Protein AF-A0A644ZQS4-F1 (afdb_monomer_lite)

Secondary structure (DSSP, 8-state):
-----B----TTHHHHHHHHHHHHH---TTTTSSSSPPPTTPPPTT----HHHHHHHHHHHHTT-TTB--EEEE-SS-GGG-HHHHHHHHHHHHHTT-SSEEEE---EE-TTT--EE---SSB-TTT--B--------SS--

InterPro domains:
  IPR012833 Ribonucleoside-triphosphate reductase, anaerobic [PF13597] (1-139)

Organism: NCBI:txid1076179

Structure (mmCIF, N/CA/C/O backbone):
data_AF-A0A644ZQS4-F1
#
_entry.id   AF-A0A644ZQS4-F1
#
loop_
_atom_site.group_PDB
_atom_site.id
_atom_site.type_symbol
_atom_site.label_atom_id
_atom_site.label_alt_id
_atom_site.label_comp_id
_atom_site.label_asym_id
_atom_site.label_entity_id
_atom_site.label_seq_id
_atom_site.pdbx_PDB_ins_code
_atom_site.Cartn_x
_atom_site.Cartn_y
_atom_site.Cartn_z
_atom_site.occupancy
_atom_site.B_iso_or_equiv
_atom_site.auth_seq_id
_atom_site.auth_comp_id
_atom_site.auth_asym_id
_atom_site.auth_atom_id
_atom_site.pdbx_PDB_model_num
ATOM 1 N N . MET A 1 1 ? -30.862 10.031 2.933 1.00 72.44 1 MET A N 1
ATOM 2 C CA . MET A 1 1 ? -29.421 10.203 3.206 1.00 72.44 1 MET A CA 1
ATOM 3 C C . MET A 1 1 ? -28.755 8.875 2.909 1.00 72.44 1 MET A C 1
ATOM 5 O O . MET A 1 1 ? -29.199 7.881 3.465 1.00 72.44 1 MET A O 1
ATOM 9 N N . ASN A 1 2 ? -27.789 8.844 1.991 1.00 87.44 2 ASN A N 1
ATOM 10 C CA . ASN A 1 2 ? -27.070 7.619 1.638 1.00 87.44 2 ASN A CA 1
ATOM 11 C C . ASN A 1 2 ? -25.736 7.616 2.382 1.00 87.44 2 ASN A C 1
ATOM 13 O O . ASN A 1 2 ? -25.025 8.618 2.349 1.00 87.44 2 ASN A O 1
ATOM 17 N N . TYR A 1 3 ? -25.423 6.513 3.055 1.00 91.94 3 TYR A N 1
ATOM 18 C CA . TYR A 1 3 ? -24.162 6.322 3.763 1.00 91.94 3 TYR A CA 1
ATOM 19 C C . TYR A 1 3 ? -23.282 5.346 2.991 1.00 91.94 3 TYR A C 1
ATOM 21 O O . TYR A 1 3 ? -23.772 4.381 2.405 1.00 91.94 3 TYR A O 1
ATOM 29 N N . THR A 1 4 ? -21.981 5.598 3.010 1.00 93.50 4 THR A N 1
ATOM 30 C CA . THR A 1 4 ? -20.967 4.820 2.295 1.00 93.50 4 THR A CA 1
ATOM 31 C C . THR A 1 4 ? -19.723 4.679 3.160 1.00 93.50 4 THR A C 1
ATOM 33 O O . THR A 1 4 ? -19.486 5.512 4.036 1.00 93.50 4 THR A O 1
ATOM 36 N N . LEU A 1 5 ? -18.916 3.649 2.908 1.00 93.69 5 LEU A N 1
ATOM 37 C CA . LEU A 1 5 ? -17.688 3.391 3.658 1.00 93.69 5 LEU A CA 1
ATOM 38 C C . LEU A 1 5 ? -16.465 3.759 2.818 1.00 93.69 5 LEU A C 1
ATOM 40 O O . LEU A 1 5 ? -16.339 3.315 1.677 1.00 93.69 5 LEU A O 1
ATOM 44 N N . ILE A 1 6 ? -15.558 4.543 3.400 1.00 94.12 6 ILE A N 1
ATOM 45 C CA . ILE A 1 6 ? -14.283 4.924 2.790 1.00 94.12 6 ILE A CA 1
ATOM 46 C C . ILE A 1 6 ? -13.119 4.366 3.609 1.00 94.12 6 ILE A C 1
ATOM 48 O O . ILE A 1 6 ? -13.083 4.494 4.833 1.00 94.12 6 ILE A O 1
ATOM 52 N N . ALA A 1 7 ? -12.158 3.760 2.921 1.00 93.38 7 ALA A N 1
ATOM 53 C CA . ALA A 1 7 ? -10.855 3.425 3.469 1.00 93.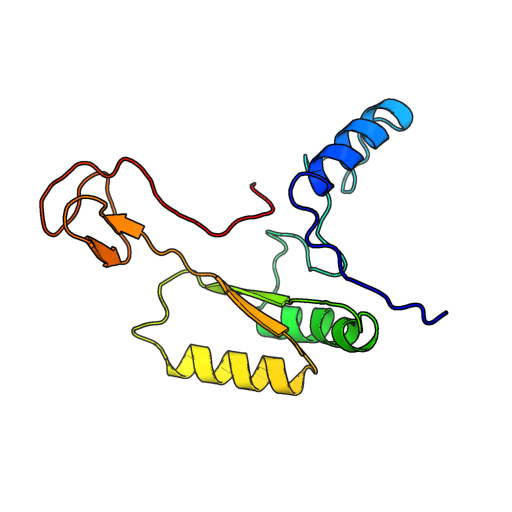38 7 ALA A CA 1
ATOM 54 C C . ALA A 1 7 ? -9.992 4.695 3.503 1.00 93.38 7 ALA A C 1
ATOM 56 O O . ALA A 1 7 ? -9.380 5.086 2.509 1.00 93.38 7 ALA A O 1
ATOM 57 N N . THR A 1 8 ? -10.002 5.386 4.642 1.00 90.00 8 THR A N 1
ATOM 58 C CA . THR A 1 8 ? -9.351 6.689 4.811 1.00 90.00 8 THR A CA 1
ATOM 59 C C . THR A 1 8 ? -7.842 6.607 4.514 1.00 90.00 8 THR A C 1
ATOM 61 O O . THR A 1 8 ? -7.159 5.771 5.110 1.00 90.00 8 THR A O 1
ATOM 64 N N . PRO A 1 9 ? -7.282 7.497 3.666 1.00 80.56 9 PRO A N 1
ATOM 65 C CA . PRO A 1 9 ? -5.847 7.516 3.343 1.00 80.56 9 PRO A CA 1
ATOM 66 C C . PRO A 1 9 ? -4.945 7.917 4.529 1.00 80.56 9 PRO A C 1
ATOM 68 O O . PRO A 1 9 ? -3.738 7.711 4.479 1.00 80.56 9 PRO A O 1
ATOM 71 N N . ALA A 1 10 ? -5.539 8.450 5.604 1.00 79.69 10 ALA A N 1
ATOM 72 C CA . ALA A 1 10 ? -4.973 8.666 6.941 1.00 79.69 10 ALA A CA 1
ATOM 73 C C . ALA A 1 10 ? -3.576 9.319 7.012 1.00 79.69 10 ALA A C 1
ATOM 75 O O . ALA A 1 10 ? -2.876 9.168 8.016 1.00 79.69 10 ALA A O 1
ATOM 76 N N . GLU A 1 11 ? -3.200 10.106 6.003 1.00 77.81 11 GLU A N 1
ATOM 77 C CA . GLU A 1 11 ? -1.973 10.900 6.009 1.00 77.81 11 GLU A CA 1
ATOM 78 C C . GLU A 1 11 ? -1.984 11.863 7.208 1.00 77.81 11 GLU A C 1
ATOM 80 O O . GLU A 1 11 ? -2.925 12.631 7.414 1.00 77.81 11 GLU A O 1
ATOM 85 N N . GLY A 1 12 ? -0.992 11.729 8.092 1.00 77.19 12 GLY A N 1
ATOM 86 C CA . GLY A 1 12 ? -0.908 12.452 9.368 1.00 77.19 12 GLY A CA 1
ATOM 87 C C . GLY A 1 12 ? -1.890 11.994 10.462 1.00 77.19 12 GLY A C 1
ATOM 88 O O . GLY A 1 12 ? -1.579 12.121 11.651 1.00 77.19 12 GLY A O 1
ATOM 89 N N . LEU A 1 13 ? -3.046 11.424 10.102 1.00 85.81 13 LEU A N 1
ATOM 90 C CA . LEU A 1 13 ? -4.034 10.907 11.056 1.00 85.81 13 LEU A CA 1
ATOM 91 C C . LEU A 1 13 ? -3.552 9.622 11.741 1.00 85.81 13 LEU A C 1
ATOM 93 O O . LEU A 1 13 ? -3.726 9.480 12.951 1.00 85.81 13 LEU A O 1
ATOM 97 N N . SER A 1 14 ? -2.903 8.727 10.990 1.00 87.50 14 SER A N 1
ATOM 98 C CA . SER A 1 14 ? -2.393 7.446 11.495 1.00 87.50 14 SER A CA 1
ATOM 99 C C . SER A 1 14 ? -1.439 7.626 12.679 1.00 87.50 14 SER A C 1
ATOM 101 O O . SER A 1 14 ? -1.589 6.958 13.699 1.00 87.50 14 SER A O 1
ATOM 103 N N . GLY A 1 15 ? -0.511 8.583 12.596 1.00 88.12 15 GLY A N 1
ATOM 104 C CA . GLY A 1 15 ? 0.388 8.910 13.704 1.00 88.12 15 GLY A CA 1
ATOM 105 C C . GLY A 1 15 ? -0.270 9.746 14.805 1.00 88.12 15 GLY A C 1
ATOM 106 O O . GLY A 1 15 ? 0.144 9.694 15.963 1.00 88.12 15 GLY A O 1
ATOM 107 N N . ARG A 1 16 ? -1.317 10.522 14.487 1.00 91.88 16 ARG A N 1
ATOM 108 C CA . ARG A 1 16 ? -2.068 11.281 15.499 1.00 91.88 16 ARG A CA 1
ATOM 109 C C . ARG A 1 16 ? -2.797 10.358 16.469 1.00 91.88 16 ARG A C 1
ATOM 111 O O . ARG A 1 16 ? -2.717 10.611 17.669 1.00 91.88 16 ARG A O 1
ATOM 118 N N . PHE A 1 17 ? -3.472 9.321 15.974 1.00 93.69 17 PHE A N 1
ATOM 119 C CA . PHE A 1 17 ? -4.198 8.392 16.841 1.00 93.69 17 PHE A CA 1
ATOM 120 C C . PHE A 1 17 ? -3.264 7.604 17.754 1.00 93.69 17 PHE A C 1
ATOM 122 O O . PHE A 1 17 ? -3.494 7.591 18.957 1.00 93.69 17 PHE A O 1
ATOM 129 N N . VAL A 1 18 ? -2.137 7.101 17.239 1.00 94.12 18 VAL A N 1
ATOM 130 C CA . VAL A 1 18 ? -1.121 6.438 18.073 1.00 94.12 18 VAL A CA 1
ATOM 131 C C . VAL A 1 18 ? -0.687 7.318 19.249 1.00 94.12 18 VAL A C 1
ATOM 133 O O . VAL A 1 18 ? -0.618 6.844 20.378 1.00 94.12 18 VAL A O 1
ATOM 136 N N . ARG A 1 19 ? -0.415 8.613 19.030 1.00 93.69 19 ARG A N 1
ATOM 137 C CA . ARG A 1 19 ? -0.014 9.524 20.121 1.00 93.69 19 ARG A CA 1
ATOM 138 C C . ARG A 1 19 ? -1.103 9.705 21.178 1.00 93.69 19 ARG A C 1
ATOM 140 O O . ARG A 1 19 ? -0.780 9.853 22.354 1.00 93.69 19 ARG A O 1
ATOM 147 N N . MET A 1 20 ? -2.365 9.747 20.758 1.00 95.56 20 MET A N 1
ATOM 148 C CA . MET A 1 20 ? -3.504 9.882 21.668 1.00 95.56 20 MET A CA 1
ATOM 149 C C . MET A 1 20 ? -3.693 8.600 22.481 1.00 95.56 20 MET A C 1
ATOM 151 O O . MET A 1 20 ? -3.736 8.665 23.706 1.00 95.56 20 MET A O 1
ATOM 155 N N . ASP A 1 21 ? -3.673 7.447 21.819 1.00 96.31 21 ASP A N 1
ATOM 156 C CA . ASP A 1 21 ? -3.888 6.152 22.463 1.00 96.31 21 ASP A CA 1
ATOM 157 C C . ASP A 1 21 ? -2.724 5.783 23.390 1.00 96.31 21 ASP A C 1
ATOM 159 O O . ASP A 1 21 ? -2.947 5.282 24.487 1.00 96.31 21 ASP A O 1
ATOM 163 N N . ARG A 1 22 ? -1.478 6.134 23.033 1.00 96.44 22 ARG A N 1
ATOM 164 C CA . ARG A 1 22 ? -0.317 6.002 23.934 1.00 96.44 22 ARG A CA 1
ATOM 165 C C . ARG A 1 22 ? -0.481 6.789 25.232 1.00 96.44 22 ARG A C 1
ATOM 167 O O . ARG A 1 22 ? 0.014 6.353 26.266 1.00 96.44 22 ARG A O 1
ATOM 174 N N . LYS A 1 23 ? -1.138 7.953 25.194 1.00 96.38 23 LYS A N 1
ATOM 175 C CA . LYS A 1 23 ? -1.347 8.789 26.386 1.00 96.38 23 LYS A CA 1
ATOM 176 C C . LYS A 1 23 ? -2.334 8.147 27.362 1.00 96.38 23 LYS A C 1
ATOM 178 O O . LYS A 1 23 ? -2.197 8.343 28.565 1.00 96.38 23 LYS A O 1
ATOM 183 N N . GLU A 1 24 ? -3.317 7.420 26.845 1.00 97.12 24 GLU A N 1
ATOM 184 C CA . GLU A 1 24 ? -4.392 6.829 27.644 1.00 97.12 24 GLU A CA 1
ATOM 185 C C . GLU A 1 24 ? -4.090 5.383 28.058 1.00 97.12 24 GLU A C 1
ATOM 187 O O . GLU A 1 24 ? -4.302 5.015 29.210 1.00 97.12 24 GLU A O 1
ATOM 192 N N . TYR A 1 25 ? -3.523 4.589 27.149 1.00 96.44 25 TYR A N 1
ATOM 193 C CA . TYR A 1 25 ? -3.326 3.146 27.312 1.00 96.44 25 TYR A CA 1
ATOM 194 C C . TYR A 1 25 ? -1.853 2.724 27.390 1.00 96.44 25 TYR A C 1
ATOM 196 O O . TYR A 1 25 ? -1.554 1.554 27.622 1.00 96.44 25 TYR A O 1
ATOM 204 N N . GLY A 1 26 ? -0.917 3.659 27.212 1.00 95.56 26 GLY A N 1
ATOM 205 C CA . GLY A 1 26 ? 0.510 3.359 27.172 1.00 95.56 26 GLY A CA 1
ATOM 206 C C . GLY A 1 26 ? 0.947 2.661 25.881 1.00 95.56 26 GLY A C 1
ATOM 207 O O . GLY A 1 26 ? 0.288 2.721 24.839 1.00 95.56 26 GLY A O 1
ATOM 208 N N . VAL A 1 27 ? 2.113 2.017 25.939 1.00 96.38 27 VAL A N 1
ATOM 209 C CA . VAL A 1 27 ? 2.683 1.284 24.803 1.00 96.38 27 VAL A CA 1
ATOM 210 C C . VAL A 1 27 ? 2.216 -0.169 24.844 1.00 96.38 27 VAL A C 1
ATOM 212 O O . VAL A 1 27 ? 2.563 -0.915 25.757 1.00 96.38 27 VAL A O 1
ATOM 215 N N . ILE A 1 28 ? 1.451 -0.566 23.830 1.00 96.25 28 ILE A N 1
ATOM 216 C CA . ILE A 1 28 ? 0.918 -1.910 23.629 1.00 96.25 28 ILE A CA 1
ATOM 217 C C . ILE A 1 28 ? 1.707 -2.563 22.484 1.00 96.25 28 ILE A C 1
ATOM 219 O O . ILE A 1 28 ? 1.650 -2.060 21.355 1.00 96.25 28 ILE A O 1
ATOM 223 N N . PRO A 1 29 ? 2.419 -3.677 22.737 1.00 94.62 29 PRO A N 1
ATOM 224 C CA . PRO A 1 29 ? 3.166 -4.394 21.706 1.00 94.62 29 PRO A CA 1
ATOM 225 C C . PRO A 1 29 ? 2.284 -4.796 20.517 1.00 94.62 29 PRO A C 1
ATOM 227 O O . PRO A 1 29 ? 1.196 -5.341 20.697 1.00 94.62 29 PRO A O 1
ATOM 230 N N . GLY A 1 30 ? 2.755 -4.528 19.301 1.00 89.69 30 GLY A N 1
ATOM 231 C CA . GLY A 1 30 ? 2.049 -4.793 18.047 1.00 89.69 30 GLY A CA 1
ATOM 232 C C . GLY A 1 30 ? 0.918 -3.821 17.696 1.00 89.69 30 GLY A C 1
ATOM 233 O O . GLY A 1 30 ? 0.344 -3.959 16.614 1.00 89.69 30 GLY A O 1
ATOM 234 N N . VAL A 1 31 ? 0.590 -2.861 18.568 1.00 91.81 31 VAL A N 1
ATOM 235 C CA . VAL A 1 31 ? -0.505 -1.899 18.357 1.00 91.81 31 VAL A CA 1
ATOM 236 C C . VAL A 1 31 ? 0.019 -0.468 18.406 1.00 91.81 31 VAL A C 1
ATOM 238 O O . VAL A 1 31 ? 0.049 0.205 17.380 1.00 91.81 31 VAL A O 1
ATOM 241 N N . THR A 1 32 ? 0.454 -0.003 19.579 1.00 94.31 32 THR A N 1
ATOM 242 C CA . THR A 1 32 ? 0.939 1.371 19.793 1.00 94.31 32 THR A CA 1
ATOM 243 C C . THR A 1 32 ? 2.451 1.432 19.993 1.00 94.31 32 THR A C 1
ATOM 245 O O . THR A 1 32 ? 2.989 2.478 20.337 1.00 94.31 32 THR A O 1
ATOM 248 N N . ASP A 1 33 ? 3.179 0.341 19.775 1.00 92.19 33 ASP A N 1
ATOM 249 C CA . ASP A 1 33 ? 4.646 0.318 19.768 1.00 92.19 33 ASP A CA 1
ATOM 250 C C . ASP A 1 33 ? 5.247 1.001 18.532 1.00 92.19 33 ASP A C 1
ATOM 252 O O . ASP A 1 33 ? 6.314 1.603 18.621 1.00 92.19 33 ASP A O 1
ATOM 256 N N . LYS A 1 34 ? 4.525 1.005 17.409 1.00 90.06 34 LYS A N 1
ATOM 257 C CA . LYS A 1 34 ? 4.868 1.744 16.183 1.00 90.06 34 LYS A CA 1
ATOM 258 C C . LYS A 1 34 ? 4.320 3.163 16.204 1.00 90.06 34 LYS A C 1
ATOM 260 O O . LYS A 1 34 ? 3.312 3.425 16.849 1.00 90.06 34 LYS A O 1
ATOM 265 N N . ASP A 1 35 ? 4.942 4.068 15.452 1.00 89.75 35 ASP A N 1
ATOM 266 C CA . ASP A 1 35 ? 4.564 5.491 15.407 1.00 89.75 35 ASP A CA 1
ATOM 267 C C . ASP A 1 35 ? 3.346 5.808 14.528 1.00 89.75 35 ASP A C 1
ATOM 269 O O . ASP A 1 35 ? 2.917 6.960 14.443 1.00 89.75 35 ASP A O 1
ATOM 273 N N . TYR A 1 36 ? 2.766 4.794 13.891 1.00 90.25 36 TYR A N 1
ATOM 274 C CA . TYR A 1 36 ? 1.598 4.916 13.030 1.00 90.25 36 TYR A CA 1
ATOM 275 C C . TYR A 1 36 ? 0.741 3.651 13.083 1.00 90.25 36 TYR A C 1
ATOM 277 O O . TYR A 1 36 ? 1.244 2.539 13.261 1.00 90.25 36 TYR A O 1
ATOM 285 N N . TYR A 1 37 ? -0.558 3.821 12.849 1.00 92.62 37 TYR A N 1
ATOM 286 C CA . TYR A 1 37 ? -1.444 2.713 12.509 1.00 92.62 37 TYR A CA 1
ATOM 287 C C . TYR A 1 37 ? -1.399 2.390 11.020 1.00 92.62 37 TYR A C 1
ATOM 289 O O . TYR A 1 37 ? -1.211 3.269 10.179 1.00 92.62 37 TYR A O 1
ATOM 297 N N . CYS A 1 38 ? -1.591 1.112 10.696 1.00 91.38 38 CYS A N 1
ATOM 298 C CA . CYS A 1 38 ? -1.733 0.684 9.311 1.00 91.38 38 CYS A CA 1
ATOM 299 C C . CYS A 1 38 ? -3.034 1.244 8.733 1.00 91.38 38 CYS A C 1
ATOM 301 O O . CYS A 1 38 ? -4.067 1.269 9.402 1.00 91.38 38 CYS A O 1
ATOM 303 N N . ASN A 1 39 ? -2.974 1.709 7.489 1.00 92.19 39 ASN A N 1
ATOM 304 C CA . ASN A 1 39 ? -4.128 2.307 6.840 1.00 92.19 39 ASN A CA 1
ATOM 305 C C . ASN A 1 39 ? -5.218 1.255 6.604 1.00 92.19 39 ASN A C 1
ATOM 307 O O . ASN A 1 39 ? -4.976 0.235 5.966 1.00 92.19 39 ASN A O 1
ATOM 311 N N . SER A 1 40 ? -6.439 1.548 7.048 1.00 93.25 40 SER A N 1
ATOM 312 C CA . SER A 1 40 ? -7.657 0.801 6.710 1.00 93.25 40 SER A CA 1
ATOM 313 C C . SER A 1 40 ? -7.507 -0.729 6.820 1.00 93.25 40 SER A C 1
ATOM 315 O O . SER A 1 40 ? -7.404 -1.251 7.925 1.00 93.25 40 SER A O 1
ATOM 317 N N . PHE A 1 41 ? -7.513 -1.450 5.694 1.00 94.75 41 PHE A N 1
ATOM 318 C CA . PHE A 1 41 ? -7.403 -2.912 5.629 1.00 94.75 41 PHE A CA 1
ATOM 319 C C . PHE A 1 41 ? -6.056 -3.388 5.063 1.00 94.75 41 PHE A C 1
ATOM 321 O O . PHE A 1 41 ? -5.910 -4.564 4.729 1.00 94.75 41 PHE A O 1
ATOM 328 N N . HIS A 1 42 ? -5.083 -2.487 4.917 1.00 95.06 42 HIS A N 1
ATOM 329 C CA . HIS A 1 42 ? -3.790 -2.838 4.352 1.00 95.06 42 HIS A CA 1
ATOM 330 C C . HIS A 1 42 ? -3.023 -3.797 5.256 1.00 95.06 42 HIS A C 1
ATOM 332 O O . HIS A 1 42 ? -2.994 -3.653 6.482 1.00 95.06 42 HIS A O 1
ATOM 338 N N . VAL A 1 43 ? -2.315 -4.733 4.630 1.00 94.25 43 VAL A N 1
ATOM 339 C CA . VAL A 1 43 ? -1.326 -5.549 5.328 1.00 94.25 43 VAL A CA 1
ATOM 340 C C . VAL A 1 43 ? -0.187 -4.635 5.811 1.00 94.25 43 VAL A C 1
ATOM 342 O O . VAL A 1 43 ? 0.289 -3.806 5.025 1.00 94.25 43 VAL A O 1
ATOM 345 N N . PRO A 1 44 ? 0.273 -4.762 7.073 1.00 90.88 44 PRO A N 1
ATOM 346 C CA . PRO A 1 44 ? 1.299 -3.890 7.628 1.00 90.88 44 PRO A CA 1
ATOM 347 C C . PRO A 1 44 ? 2.571 -3.816 6.787 1.00 90.88 44 PRO A C 1
ATOM 349 O O . PRO A 1 44 ? 3.074 -4.823 6.281 1.00 90.88 44 PRO A O 1
ATOM 352 N N . VAL A 1 45 ? 3.138 -2.613 6.700 1.00 86.00 45 VAL A N 1
ATOM 353 C CA . VAL A 1 45 ? 4.414 -2.388 6.016 1.00 86.00 45 VAL A CA 1
ATOM 354 C C . VAL A 1 45 ? 5.503 -3.234 6.684 1.00 86.00 45 VAL A C 1
ATOM 356 O O . VAL A 1 45 ? 5.650 -3.234 7.907 1.00 86.00 45 VAL A O 1
ATOM 359 N N . GLY A 1 46 ? 6.264 -3.974 5.875 1.00 82.81 46 GLY A N 1
ATOM 360 C CA . GLY A 1 46 ? 7.337 -4.855 6.344 1.00 82.81 46 GLY A CA 1
ATOM 361 C C . GLY A 1 46 ? 6.888 -6.237 6.827 1.00 82.81 46 GLY A C 1
ATOM 362 O O . GLY A 1 46 ? 7.741 -7.032 7.213 1.00 82.81 46 GLY A O 1
ATOM 363 N N . PHE A 1 47 ? 5.590 -6.555 6.792 1.00 89.38 47 PHE A N 1
ATOM 364 C CA . PHE A 1 47 ? 5.128 -7.919 7.041 1.00 89.38 47 PHE A CA 1
ATOM 365 C C . PHE A 1 47 ? 5.594 -8.857 5.905 1.00 89.38 47 PHE A C 1
ATOM 367 O O . PHE A 1 47 ? 5.425 -8.505 4.734 1.00 89.38 47 PHE A O 1
ATOM 374 N N . PRO A 1 48 ? 6.187 -10.031 6.206 1.00 91.81 48 PRO A N 1
ATOM 375 C CA . PRO A 1 48 ? 6.709 -10.939 5.188 1.00 91.81 48 PRO A CA 1
ATOM 376 C C . PRO A 1 48 ? 5.561 -11.653 4.461 1.00 91.81 48 PRO A C 1
ATOM 378 O O . PRO A 1 48 ? 5.050 -12.674 4.914 1.00 91.81 48 PRO A O 1
ATOM 381 N N . ILE A 1 49 ? 5.148 -11.102 3.320 1.00 92.94 49 ILE A N 1
ATOM 382 C CA . ILE A 1 49 ? 4.083 -11.635 2.464 1.00 92.94 49 ILE A CA 1
ATOM 383 C C . ILE A 1 49 ? 4.430 -11.415 0.991 1.00 92.94 49 ILE A C 1
ATOM 385 O O . ILE A 1 49 ? 5.083 -10.433 0.637 1.00 92.94 49 ILE A O 1
ATOM 389 N N . SER A 1 50 ? 3.986 -12.317 0.116 1.00 93.12 50 SER A N 1
ATOM 390 C CA . SER A 1 50 ? 4.103 -12.110 -1.328 1.00 93.12 50 SER A CA 1
ATOM 391 C C . SER A 1 50 ? 3.093 -11.065 -1.814 1.00 93.12 50 SER A C 1
ATOM 393 O O . SER A 1 50 ? 2.011 -10.914 -1.245 1.00 93.12 50 SER A O 1
ATOM 395 N N . ALA A 1 51 ? 3.409 -10.372 -2.910 1.00 91.62 51 ALA A N 1
ATOM 396 C CA . ALA A 1 51 ? 2.479 -9.433 -3.540 1.00 91.62 51 ALA A CA 1
ATOM 397 C C . ALA A 1 51 ? 1.141 -10.103 -3.904 1.00 91.62 51 ALA A C 1
ATOM 399 O O . ALA A 1 51 ? 0.074 -9.547 -3.653 1.00 91.62 51 ALA A O 1
ATOM 400 N N . TYR A 1 52 ? 1.204 -11.333 -4.419 1.00 94.19 52 TYR A N 1
ATOM 401 C CA . TYR A 1 52 ? 0.035 -12.128 -4.789 1.00 94.19 52 TYR A CA 1
ATOM 402 C C . TYR A 1 52 ? -0.882 -12.408 -3.594 1.00 94.19 52 TYR A C 1
ATOM 404 O O . TYR A 1 52 ? -2.092 -12.180 -3.671 1.00 94.19 52 TYR A O 1
ATOM 412 N N . GLU A 1 53 ? -0.318 -12.863 -2.473 1.00 95.88 53 GLU A N 1
ATOM 413 C CA . GLU A 1 53 ? -1.111 -13.170 -1.282 1.00 95.88 53 GLU A CA 1
ATOM 414 C C . GLU A 1 53 ? -1.642 -11.894 -0.622 1.00 95.88 53 GLU A C 1
ATOM 416 O O . GLU A 1 53 ? -2.789 -11.861 -0.178 1.00 95.88 53 GLU A O 1
ATOM 421 N N . LYS A 1 54 ? -0.862 -10.805 -0.648 1.00 95.50 54 LYS A N 1
ATOM 422 C CA . LYS A 1 54 ? -1.317 -9.487 -0.193 1.00 95.50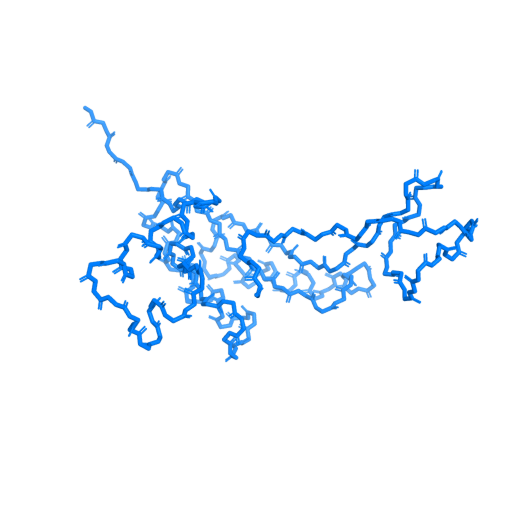 54 LYS A CA 1
ATOM 423 C C . LYS A 1 54 ? -2.574 -9.041 -0.942 1.00 95.50 54 LYS A C 1
ATOM 425 O O . LYS A 1 54 ? -3.552 -8.670 -0.299 1.00 95.50 54 LYS A O 1
ATOM 430 N N . MET A 1 55 ? -2.587 -9.130 -2.274 1.00 96.06 55 MET A N 1
ATOM 431 C CA . MET A 1 55 ? -3.758 -8.748 -3.078 1.00 96.06 55 MET A CA 1
ATOM 432 C C . MET A 1 55 ? -4.956 -9.669 -2.835 1.00 96.06 55 MET A C 1
ATOM 434 O O . MET A 1 55 ? -6.086 -9.195 -2.760 1.00 96.06 55 MET A O 1
ATOM 438 N N . ARG A 1 56 ? -4.723 -10.965 -2.598 1.00 96.25 56 ARG A N 1
ATOM 439 C CA . ARG A 1 56 ? -5.788 -11.915 -2.238 1.00 96.25 56 ARG A CA 1
ATOM 440 C C . ARG A 1 56 ? -6.457 -11.577 -0.900 1.00 96.25 56 ARG A C 1
ATOM 442 O O . ARG A 1 56 ? -7.644 -11.856 -0.713 1.00 96.25 56 ARG A O 1
ATOM 449 N N . LEU A 1 57 ? -5.701 -11.031 0.051 1.00 96.12 57 LEU A N 1
ATOM 450 C CA . LEU A 1 57 ? -6.221 -10.597 1.348 1.00 96.12 57 LEU A CA 1
ATOM 451 C C . LEU A 1 57 ? -6.910 -9.231 1.249 1.00 96.12 57 LEU A C 1
ATOM 453 O O . LEU A 1 57 ? -8.051 -9.110 1.691 1.00 96.12 57 LEU A O 1
ATOM 457 N N . GLU A 1 58 ? -6.251 -8.236 0.651 1.00 96.56 58 GLU A N 1
ATOM 458 C CA . GLU A 1 58 ? -6.757 -6.859 0.579 1.00 96.56 58 GLU A CA 1
ATOM 459 C C . GLU A 1 58 ? -7.947 -6.708 -0.383 1.00 96.56 58 GLU A C 1
ATOM 461 O O . GLU A 1 58 ? -8.925 -6.042 -0.043 1.00 96.56 58 GLU A O 1
ATOM 466 N N . GLY A 1 59 ? -7.933 -7.381 -1.539 1.00 95.44 59 GLY A N 1
ATOM 467 C CA . GLY A 1 59 ? -8.964 -7.237 -2.575 1.00 95.44 59 GLY A CA 1
ATOM 468 C C . GLY A 1 59 ? -10.382 -7.557 -2.093 1.00 95.44 59 GLY A C 1
ATOM 469 O O . GLY A 1 59 ? -11.339 -6.859 -2.427 1.00 95.44 59 G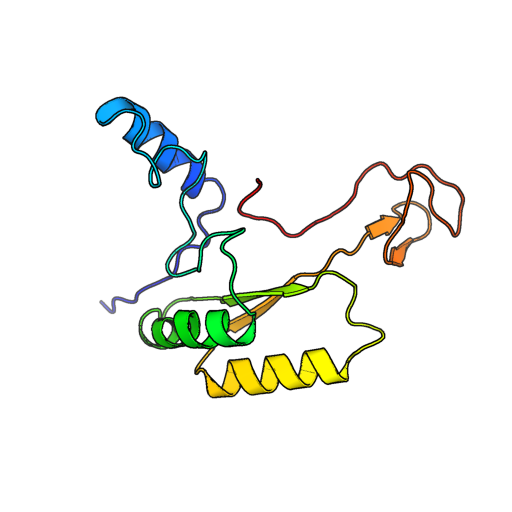LY A O 1
ATOM 470 N N . LYS A 1 60 ? -10.520 -8.501 -1.151 1.00 94.81 60 LYS A N 1
ATOM 471 C CA . LYS A 1 60 ? -11.805 -8.840 -0.510 1.00 94.81 60 LYS A CA 1
ATOM 472 C C . LYS A 1 60 ? -12.477 -7.651 0.179 1.00 94.81 60 LYS A C 1
ATOM 474 O O . LYS A 1 60 ? -13.694 -7.687 0.362 1.00 94.81 60 LYS A O 1
ATOM 479 N N . TYR A 1 61 ? -11.712 -6.638 0.588 1.00 95.56 61 TYR A N 1
ATOM 480 C CA . TYR A 1 61 ? -12.218 -5.470 1.305 1.00 95.56 61 TYR A CA 1
ATOM 481 C C . TYR A 1 61 ? -12.696 -4.338 0.392 1.00 95.56 61 TYR A C 1
ATOM 483 O O . TYR A 1 61 ? -13.491 -3.501 0.830 1.00 95.56 61 TYR A O 1
ATOM 491 N N . HIS A 1 62 ? -12.296 -4.336 -0.883 1.00 95.69 62 HIS A N 1
ATOM 492 C CA . HIS A 1 62 ? -12.655 -3.284 -1.839 1.00 95.69 62 HIS A CA 1
ATOM 493 C C . HIS A 1 62 ? -14.174 -3.196 -2.032 1.00 95.69 62 HIS A C 1
ATOM 495 O O . HIS A 1 62 ? -14.758 -2.113 -1.999 1.00 95.69 62 HIS A O 1
ATOM 501 N N . LYS A 1 63 ? -14.853 -4.347 -2.102 1.00 94.19 63 LYS A N 1
ATOM 502 C CA . LYS A 1 63 ? -16.320 -4.406 -2.215 1.00 94.19 63 LYS A CA 1
ATOM 503 C C . LYS A 1 63 ? -17.068 -3.826 -1.009 1.00 94.19 63 LYS A C 1
ATOM 505 O O . LYS A 1 63 ? -18.222 -3.430 -1.145 1.00 94.19 63 LYS A O 1
ATOM 510 N N . TYR A 1 64 ? -16.440 -3.787 0.169 1.00 94.12 64 TYR A N 1
ATOM 511 C CA . TYR A 1 64 ? -17.051 -3.241 1.385 1.00 94.12 64 TYR A CA 1
ATOM 512 C C . TYR A 1 64 ? -16.795 -1.736 1.546 1.00 94.12 64 TYR A C 1
ATOM 514 O O . TYR A 1 64 ? -17.493 -1.079 2.309 1.00 94.12 64 TYR A O 1
ATOM 522 N N . THR A 1 65 ? -15.827 -1.180 0.817 1.00 94.56 65 THR A N 1
ATOM 523 C CA . THR A 1 65 ? -15.349 0.208 0.933 1.00 94.56 65 THR A CA 1
ATOM 524 C C . THR A 1 65 ? -15.735 1.017 -0.307 1.00 94.56 65 THR A C 1
ATOM 526 O O . THR A 1 65 ? -14.905 1.528 -1.055 1.00 94.56 65 THR A O 1
ATOM 529 N N . ASN A 1 66 ? -17.042 1.097 -0.556 1.00 89.38 66 ASN A N 1
ATOM 530 C CA . ASN A 1 66 ? -17.631 1.593 -1.802 1.00 89.38 66 ASN A CA 1
ATOM 531 C C . ASN A 1 66 ? -17.429 3.092 -2.098 1.00 89.38 66 ASN A C 1
ATOM 533 O O . ASN A 1 66 ? -17.603 3.492 -3.246 1.00 89.38 66 ASN A O 1
ATOM 537 N N . ALA A 1 67 ? -17.075 3.919 -1.110 1.00 92.50 67 ALA A N 1
ATOM 538 C CA . ALA A 1 67 ? -16.764 5.338 -1.328 1.00 92.50 67 ALA A CA 1
ATOM 539 C C . ALA A 1 67 ? -15.281 5.617 -1.592 1.00 92.50 67 ALA A C 1
ATOM 541 O O . ALA A 1 67 ? -14.921 6.750 -1.902 1.00 92.50 67 ALA A O 1
ATOM 542 N N . GLY A 1 68 ? -14.418 4.612 -1.467 1.00 93.12 68 GLY A N 1
ATOM 543 C CA . GLY A 1 68 ? -13.007 4.765 -1.776 1.00 93.12 68 GLY A CA 1
ATOM 544 C C . GLY A 1 68 ? -12.159 3.723 -1.076 1.00 93.12 68 GLY A C 1
ATOM 545 O O . GLY A 1 68 ? -12.336 3.445 0.110 1.00 93.12 68 GLY A O 1
ATOM 546 N N . HIS A 1 69 ? -11.224 3.174 -1.834 1.00 95.25 69 HIS A N 1
ATOM 547 C CA . HIS A 1 69 ? -10.252 2.183 -1.410 1.00 95.25 69 HIS A CA 1
ATOM 548 C C . HIS A 1 69 ? -9.076 2.190 -2.368 1.00 95.25 69 HIS A C 1
ATOM 550 O O . HIS A 1 69 ? -9.231 2.614 -3.506 1.00 95.25 69 HIS A O 1
ATOM 556 N N . ILE A 1 70 ? -7.919 1.716 -1.925 1.00 95.25 70 ILE A N 1
ATOM 557 C CA . ILE A 1 70 ? -6.764 1.468 -2.782 1.00 95.25 70 ILE A CA 1
ATOM 558 C C . ILE A 1 70 ? -5.942 0.329 -2.183 1.00 95.25 70 ILE A C 1
ATOM 560 O O . ILE A 1 70 ? -5.876 0.215 -0.965 1.00 95.25 70 ILE A O 1
ATOM 564 N N . SER A 1 71 ? -5.295 -0.474 -3.025 1.00 95.56 71 SER A N 1
ATOM 565 C CA . SER A 1 71 ? -4.280 -1.456 -2.627 1.00 95.56 71 SER A CA 1
ATOM 566 C C . SER A 1 71 ? -2.945 -1.162 -3.299 1.00 95.56 71 SER A C 1
ATOM 568 O O . SER A 1 71 ? -2.910 -0.751 -4.456 1.00 95.56 71 SER A O 1
ATOM 570 N N . TYR A 1 72 ? -1.841 -1.393 -2.586 1.00 93.19 72 TYR A N 1
ATOM 571 C CA . TYR A 1 72 ? -0.491 -1.143 -3.099 1.00 93.19 72 TYR A CA 1
ATOM 572 C C . TYR A 1 72 ? 0.358 -2.408 -3.120 1.00 93.19 72 TYR A C 1
ATOM 574 O O . TYR A 1 72 ? 0.356 -3.180 -2.156 1.00 93.19 72 TYR A O 1
ATOM 582 N N . VAL A 1 73 ? 1.163 -2.571 -4.165 1.00 91.69 73 VAL A N 1
ATOM 583 C CA . VAL A 1 73 ? 2.280 -3.523 -4.195 1.00 91.69 73 VAL A CA 1
ATOM 584 C C . VAL A 1 73 ? 3.590 -2.755 -4.311 1.00 91.69 73 VAL A C 1
ATOM 586 O O . VAL A 1 73 ? 3.682 -1.791 -5.062 1.00 91.69 73 VAL A O 1
ATOM 589 N N . GLU A 1 74 ? 4.591 -3.191 -3.553 1.00 87.31 74 GLU A N 1
ATOM 590 C CA . GLU A 1 74 ? 5.931 -2.608 -3.543 1.00 87.31 74 GLU A CA 1
ATOM 591 C C . GLU A 1 74 ? 6.857 -3.460 -4.414 1.00 87.31 74 GLU A C 1
ATOM 593 O O . GLU A 1 74 ? 7.004 -4.662 -4.180 1.00 87.31 74 GLU A O 1
ATOM 598 N N . PHE A 1 75 ? 7.489 -2.846 -5.406 1.00 86.56 75 PHE A N 1
ATOM 599 C CA . PHE A 1 75 ? 8.540 -3.449 -6.214 1.00 86.56 75 PHE A CA 1
ATOM 600 C C . PHE A 1 75 ? 9.904 -2.960 -5.729 1.00 86.56 75 PHE A C 1
ATOM 602 O O . PHE A 1 75 ? 10.092 -1.792 -5.392 1.00 86.56 75 PHE A O 1
ATOM 609 N N . SER A 1 76 ? 10.879 -3.868 -5.708 1.00 79.69 76 SER A N 1
ATOM 610 C CA . SER A 1 76 ? 12.252 -3.566 -5.288 1.00 79.69 76 SER A CA 1
ATOM 611 C C . SER A 1 76 ? 13.025 -2.730 -6.308 1.00 79.69 76 SER A C 1
ATOM 613 O O . SER A 1 76 ? 13.989 -2.065 -5.938 1.00 79.69 76 SER A O 1
ATOM 615 N N . ALA A 1 77 ? 12.610 -2.754 -7.574 1.00 77.50 77 ALA A N 1
ATOM 616 C CA . ALA A 1 77 ? 13.249 -2.048 -8.673 1.00 77.50 77 ALA A CA 1
ATOM 617 C C . ALA A 1 77 ? 12.205 -1.480 -9.640 1.00 77.50 77 ALA A C 1
ATOM 619 O O . ALA A 1 77 ? 11.028 -1.846 -9.604 1.00 77.50 77 ALA A O 1
ATOM 620 N N . SER A 1 78 ? 12.661 -0.590 -10.520 1.00 79.38 78 SER A N 1
ATOM 621 C CA . SER A 1 78 ? 11.831 -0.040 -11.584 1.00 79.38 78 SER A CA 1
ATOM 622 C C . SER A 1 78 ? 11.340 -1.152 -12.522 1.00 79.38 78 SER A C 1
ATOM 624 O O . SER A 1 78 ? 12.159 -1.921 -13.035 1.00 79.38 78 SER A O 1
ATOM 626 N N . PRO A 1 79 ? 10.027 -1.232 -12.799 1.00 81.75 79 PRO A N 1
ATOM 627 C CA . PRO A 1 79 ? 9.479 -2.248 -13.687 1.00 81.75 79 PRO A CA 1
ATOM 628 C C . PRO A 1 79 ? 9.689 -1.966 -15.180 1.00 81.75 79 PRO A C 1
ATOM 630 O O . PRO A 1 79 ? 9.242 -2.762 -15.998 1.00 81.75 79 PRO A O 1
ATOM 633 N N . ILE A 1 80 ? 10.346 -0.863 -15.564 1.00 78.44 80 ILE A N 1
ATOM 634 C CA . ILE A 1 80 ? 10.524 -0.469 -16.979 1.00 78.44 80 ILE A CA 1
ATOM 635 C C . ILE A 1 80 ? 11.125 -1.619 -17.808 1.00 78.44 80 ILE A C 1
ATOM 637 O O . ILE A 1 80 ? 10.704 -1.848 -18.937 1.00 78.44 80 ILE A O 1
ATOM 641 N N . ASN A 1 81 ? 12.049 -2.388 -17.226 1.00 79.75 81 ASN A N 1
ATOM 642 C CA . ASN A 1 81 ? 12.707 -3.510 -17.904 1.00 79.75 81 ASN A CA 1
ATOM 643 C C . ASN A 1 81 ? 11.986 -4.860 -17.721 1.00 79.75 81 ASN A C 1
ATOM 645 O O . ASN A 1 81 ? 12.497 -5.883 -18.165 1.00 79.75 81 ASN A O 1
ATOM 649 N N . ASN A 1 82 ? 10.841 -4.890 -17.033 1.00 85.25 82 ASN A N 1
ATOM 650 C CA . ASN A 1 82 ? 10.067 -6.102 -16.765 1.00 85.25 82 ASN A CA 1
ATOM 651 C C . ASN A 1 82 ? 8.562 -5.789 -16.737 1.00 85.25 82 ASN A C 1
ATOM 653 O O . ASN A 1 82 ? 7.891 -5.889 -15.705 1.00 85.25 82 ASN A O 1
ATOM 657 N N . LEU A 1 83 ? 8.051 -5.360 -17.890 1.00 89.25 83 LEU A N 1
ATOM 658 C CA . LEU A 1 83 ? 6.637 -5.034 -18.069 1.00 89.25 83 LEU A CA 1
ATOM 659 C C . LEU A 1 83 ? 5.739 -6.269 -17.934 1.00 89.25 83 LEU A C 1
ATOM 661 O O . LEU A 1 83 ? 4.632 -6.144 -17.417 1.00 89.25 83 LEU A O 1
ATOM 665 N N . ASP A 1 84 ? 6.237 -7.453 -18.292 1.00 91.25 84 ASP A N 1
ATOM 666 C CA . ASP A 1 84 ? 5.499 -8.712 -18.145 1.00 91.25 84 ASP A CA 1
ATOM 667 C C . ASP A 1 84 ? 5.137 -8.972 -16.673 1.00 91.25 84 ASP A C 1
ATOM 669 O O . ASP A 1 84 ? 3.995 -9.299 -16.356 1.00 91.25 84 ASP A O 1
ATOM 673 N N . ALA A 1 85 ? 6.060 -8.712 -15.737 1.00 88.06 85 ALA A N 1
ATOM 674 C CA . ALA A 1 85 ? 5.772 -8.835 -14.307 1.00 88.06 85 ALA A CA 1
ATOM 675 C C . ALA A 1 85 ? 4.725 -7.823 -13.808 1.00 88.06 85 ALA A C 1
ATOM 677 O O . ALA A 1 85 ? 3.972 -8.124 -12.876 1.00 88.06 85 ALA A O 1
ATOM 678 N N . VAL A 1 86 ? 4.666 -6.626 -14.405 1.00 91.94 86 VAL A N 1
ATOM 679 C CA . VAL A 1 86 ? 3.607 -5.642 -14.121 1.00 91.94 86 VAL A CA 1
ATOM 680 C C . VAL A 1 86 ? 2.267 -6.147 -14.635 1.00 91.94 86 VAL A C 1
ATOM 682 O O . VAL A 1 86 ? 1.265 -6.071 -13.927 1.00 91.94 86 VAL A O 1
ATOM 685 N N . GLU A 1 87 ? 2.235 -6.671 -15.855 1.00 93.88 87 GLU A N 1
ATOM 686 C CA . GLU A 1 87 ? 1.013 -7.202 -16.441 1.00 93.88 87 GLU A CA 1
ATOM 687 C C . GLU A 1 87 ? 0.469 -8.383 -15.625 1.00 93.88 87 GLU A C 1
ATOM 689 O O . GLU A 1 87 ? -0.722 -8.416 -15.305 1.00 93.88 87 GLU A O 1
ATOM 694 N N . ASP A 1 88 ? 1.337 -9.307 -15.216 1.00 94.44 88 ASP A N 1
ATOM 695 C CA . ASP A 1 88 ? 0.957 -10.471 -14.417 1.00 94.44 88 ASP A CA 1
ATOM 696 C C . ASP A 1 88 ? 0.387 -10.077 -13.051 1.00 94.44 88 ASP A C 1
ATOM 698 O O . ASP A 1 88 ? -0.662 -10.592 -12.642 1.00 94.44 88 ASP A O 1
ATOM 702 N N . ILE A 1 89 ? 1.009 -9.115 -12.355 1.00 93.75 89 ILE A N 1
ATOM 703 C CA . ILE A 1 89 ? 0.472 -8.662 -11.067 1.00 93.75 89 ILE A CA 1
ATOM 704 C C . ILE A 1 89 ? -0.856 -7.917 -11.239 1.00 93.75 89 ILE A C 1
ATOM 706 O O . ILE A 1 89 ? -1.749 -8.092 -10.414 1.00 93.75 89 ILE A O 1
ATOM 710 N N . LEU A 1 90 ? -1.029 -7.137 -12.312 1.00 94.56 90 LEU A N 1
ATOM 711 C CA . LEU A 1 90 ? -2.286 -6.438 -12.596 1.00 94.56 90 LEU A CA 1
ATOM 712 C C . LEU A 1 90 ? -3.419 -7.420 -12.910 1.00 94.56 90 LEU A C 1
ATOM 714 O O . LEU A 1 90 ? -4.528 -7.261 -12.394 1.00 94.56 90 LEU A O 1
ATOM 718 N N . LYS A 1 91 ? -3.144 -8.467 -13.698 1.00 96.25 91 LYS A N 1
ATOM 719 C CA . LYS A 1 91 ? -4.099 -9.560 -13.945 1.00 96.25 91 LYS A CA 1
ATOM 720 C C . LYS A 1 91 ? -4.507 -10.231 -12.640 1.00 96.25 91 LYS A C 1
ATOM 722 O O . LYS A 1 91 ? -5.694 -10.457 -12.408 1.00 96.25 91 LYS A O 1
ATOM 727 N N . HIS A 1 92 ? -3.542 -10.497 -11.763 1.00 96.38 92 HIS A N 1
ATOM 728 C CA . HIS A 1 92 ? -3.816 -11.089 -10.457 1.00 96.38 92 HIS A CA 1
ATOM 729 C C . HIS A 1 92 ? -4.622 -10.164 -9.536 1.00 96.38 92 HIS A C 1
ATOM 731 O O . HIS A 1 92 ? -5.564 -10.614 -8.889 1.00 96.38 92 HIS A O 1
ATOM 737 N N . MET A 1 93 ? -4.306 -8.867 -9.501 1.00 95.75 93 MET A N 1
ATOM 738 C CA . MET A 1 93 ? -5.083 -7.858 -8.769 1.00 95.75 93 MET A CA 1
ATOM 739 C C . MET A 1 93 ? -6.537 -7.820 -9.246 1.00 95.75 93 MET A C 1
ATOM 741 O O . MET A 1 93 ? -7.454 -7.833 -8.426 1.00 95.75 93 MET A O 1
ATOM 745 N N . CYS A 1 94 ? -6.750 -7.832 -10.564 1.00 94.94 94 CYS A N 1
ATOM 746 C CA . CYS A 1 94 ? -8.083 -7.882 -11.159 1.00 94.94 94 CYS A CA 1
ATOM 747 C C . CYS A 1 94 ? -8.833 -9.160 -10.749 1.00 94.94 94 CYS A C 1
ATOM 749 O O . CYS A 1 94 ? -9.981 -9.085 -10.320 1.00 94.94 94 CYS A O 1
ATOM 751 N N . ALA A 1 95 ? -8.162 -10.317 -10.777 1.00 96.69 95 ALA A N 1
ATOM 752 C CA . ALA A 1 95 ? -8.732 -11.589 -10.329 1.00 96.69 95 ALA A CA 1
ATOM 753 C C . ALA A 1 95 ? -9.040 -11.640 -8.816 1.00 96.69 95 ALA A C 1
ATOM 755 O O . ALA A 1 95 ? -9.818 -12.486 -8.380 1.00 96.69 95 ALA A O 1
ATOM 756 N N . CYS A 1 96 ? -8.444 -10.752 -8.013 1.00 95.75 96 CYS A N 1
ATOM 757 C CA . CYS A 1 96 ? -8.683 -10.634 -6.571 1.00 95.75 96 CYS A CA 1
ATOM 758 C C . CYS A 1 96 ? -9.757 -9.594 -6.197 1.00 95.75 96 CYS A C 1
ATOM 760 O O . CYS A 1 96 ? -9.869 -9.259 -5.018 1.00 95.75 96 CYS A O 1
ATOM 762 N N . ASP A 1 97 ? -10.532 -9.081 -7.159 1.00 93.44 97 ASP A N 1
ATOM 763 C CA . ASP A 1 97 ? -11.539 -8.022 -6.968 1.00 93.44 97 ASP A CA 1
ATOM 764 C C . ASP A 1 97 ? -10.960 -6.668 -6.495 1.00 93.44 97 ASP A C 1
ATOM 766 O O . ASP A 1 97 ? -11.659 -5.842 -5.897 1.00 93.44 97 ASP A O 1
ATOM 770 N N . CYS A 1 98 ? -9.681 -6.391 -6.770 1.00 93.81 98 CYS A N 1
ATOM 771 C CA . CYS A 1 98 ? -9.095 -5.091 -6.455 1.00 93.81 98 CYS A CA 1
ATOM 772 C C . CYS A 1 98 ? -9.605 -4.003 -7.423 1.00 93.81 98 CYS A C 1
ATOM 774 O O . CYS A 1 98 ? -9.179 -3.933 -8.571 1.00 93.81 98 CYS A O 1
ATOM 776 N N . GLY A 1 99 ? -10.485 -3.116 -6.944 1.00 92.00 99 GLY A N 1
ATOM 777 C CA . GLY A 1 99 ? -11.036 -1.996 -7.725 1.00 92.00 99 GLY A CA 1
ATOM 778 C C . GLY A 1 99 ? -10.063 -0.852 -8.069 1.00 92.00 99 GLY A C 1
ATOM 779 O O . GLY A 1 99 ? -10.066 -0.376 -9.200 1.00 92.00 99 GLY A O 1
ATOM 780 N N . TYR A 1 100 ? -9.222 -0.405 -7.130 1.00 94.56 100 TYR A N 1
ATOM 781 C CA . TYR A 1 100 ? -8.222 0.648 -7.364 1.00 94.56 100 TYR A CA 1
ATOM 782 C C . TYR A 1 100 ? -6.875 0.221 -6.787 1.00 94.56 100 TYR A C 1
ATOM 784 O O . TYR A 1 100 ? -6.792 -0.192 -5.630 1.00 94.56 100 TYR A O 1
ATOM 792 N N . VAL A 1 101 ? -5.823 0.279 -7.601 1.00 94.62 101 VAL A N 1
ATOM 793 C CA . VAL A 1 101 ? -4.511 -0.279 -7.262 1.00 94.62 101 VAL A CA 1
ATOM 794 C C . VAL A 1 101 ? -3.377 0.662 -7.637 1.00 94.62 101 VAL A C 1
ATOM 796 O O . VAL A 1 101 ? -3.489 1.454 -8.572 1.00 94.62 101 VAL A O 1
ATOM 799 N N . GLY A 1 102 ? -2.269 0.550 -6.911 1.00 92.38 102 GLY A N 1
ATOM 800 C CA . GLY A 1 102 ? -1.019 1.238 -7.194 1.00 92.38 102 GLY A CA 1
ATOM 801 C C . GLY A 1 102 ? 0.173 0.292 -7.103 1.00 92.38 102 GLY A C 1
ATOM 802 O O . GLY A 1 102 ? 0.217 -0.606 -6.262 1.00 92.38 102 GLY A O 1
ATOM 803 N N . ILE A 1 103 ? 1.164 0.513 -7.960 1.00 90.81 103 ILE A N 1
ATOM 804 C CA . ILE A 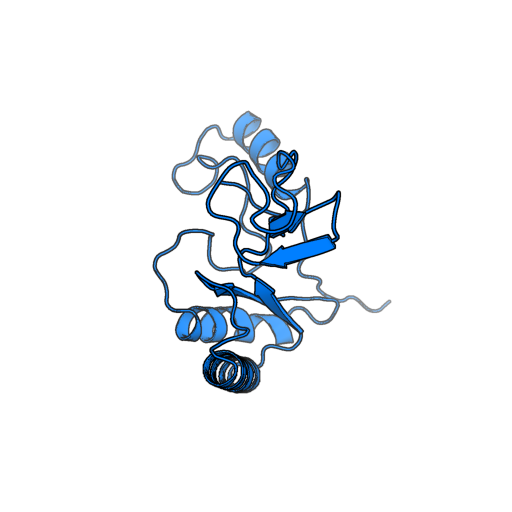1 103 ? 2.465 -0.149 -7.870 1.00 90.81 103 ILE A CA 1
ATOM 805 C C . ILE A 1 103 ? 3.474 0.917 -7.467 1.00 90.81 103 ILE A C 1
ATOM 807 O O . ILE A 1 103 ? 3.684 1.891 -8.189 1.00 90.81 103 ILE A O 1
ATOM 811 N N . ASN A 1 104 ? 4.069 0.735 -6.296 1.00 88.12 104 ASN A N 1
ATOM 812 C CA . ASN A 1 104 ? 5.121 1.590 -5.780 1.00 88.12 104 ASN A CA 1
ATOM 813 C C . ASN A 1 104 ? 6.467 0.958 -6.120 1.00 88.12 104 ASN A C 1
ATOM 815 O O . ASN A 1 104 ? 6.683 -0.231 -5.901 1.00 88.12 104 ASN A O 1
ATOM 819 N N . PHE A 1 105 ? 7.377 1.753 -6.659 1.00 84.75 105 PHE A N 1
ATOM 820 C CA . PHE A 1 105 ? 8.749 1.352 -6.938 1.00 84.75 105 PHE A CA 1
ATOM 821 C C . PHE A 1 105 ? 9.670 2.546 -6.683 1.00 84.75 105 PHE A C 1
ATOM 823 O O . PHE A 1 105 ? 9.218 3.695 -6.756 1.00 84.75 105 PHE A O 1
ATOM 830 N N . PRO A 1 106 ? 10.949 2.311 -6.353 1.00 77.44 106 PRO A N 1
ATOM 831 C CA . PRO A 1 106 ? 11.902 3.397 -6.209 1.00 77.44 106 PRO A CA 1
ATOM 832 C C . PRO A 1 106 ? 12.107 4.085 -7.561 1.00 77.44 106 PRO A C 1
ATOM 834 O O . PRO A 1 106 ? 12.435 3.437 -8.556 1.00 77.44 106 PRO A O 1
ATOM 837 N N . ILE A 1 107 ? 11.918 5.402 -7.581 1.00 76.44 107 ILE A N 1
ATOM 838 C CA . ILE A 1 107 ? 12.294 6.264 -8.695 1.00 76.44 107 ILE A CA 1
ATOM 839 C C . ILE A 1 107 ? 12.972 7.504 -8.126 1.00 76.44 107 ILE A C 1
ATOM 841 O O . ILE A 1 107 ? 12.426 8.187 -7.262 1.00 76.44 107 ILE A O 1
ATOM 845 N N . ASP A 1 108 ? 14.172 7.779 -8.603 1.00 77.06 108 ASP A N 1
ATOM 846 C CA . ASP A 1 108 ? 14.892 9.007 -8.326 1.00 77.06 108 ASP A CA 1
ATOM 847 C C . ASP A 1 108 ? 14.730 9.956 -9.518 1.00 77.06 108 ASP A C 1
ATOM 849 O O . ASP A 1 108 ? 14.599 9.541 -10.676 1.00 77.06 108 ASP A O 1
ATOM 853 N N . TYR A 1 109 ? 14.711 11.253 -9.219 1.00 77.38 109 TYR A N 1
ATOM 854 C CA . TYR A 1 109 ? 14.567 12.315 -10.205 1.00 77.38 109 TYR A CA 1
ATOM 855 C C . TYR A 1 109 ? 15.625 13.388 -9.964 1.00 77.38 109 TYR A C 1
ATOM 857 O O . TYR A 1 109 ? 15.736 13.927 -8.862 1.00 77.38 109 TYR A O 1
ATOM 865 N N . CYS A 1 110 ? 16.396 13.718 -10.998 1.00 79.62 110 CYS A N 1
ATOM 866 C CA . CYS A 1 110 ? 17.336 14.827 -10.941 1.00 79.62 110 CYS A CA 1
ATOM 867 C C . CYS A 1 110 ? 16.634 16.151 -11.268 1.00 79.62 110 CYS A C 1
ATOM 869 O O . CYS A 1 110 ? 16.213 16.378 -12.401 1.00 79.62 110 CYS A O 1
ATOM 871 N N . ASN A 1 111 ? 16.604 17.075 -10.305 1.00 78.88 111 ASN A N 1
ATOM 872 C CA . ASN A 1 111 ? 16.006 18.404 -10.479 1.00 78.88 111 ASN A CA 1
ATOM 873 C C . ASN A 1 111 ? 16.758 19.319 -11.461 1.00 78.88 111 ASN A C 1
ATOM 875 O O . ASN A 1 111 ? 16.201 20.332 -11.873 1.00 78.88 111 ASN A O 1
ATOM 879 N N . GLN A 1 112 ? 18.008 19.002 -11.818 1.00 82.81 112 GLN A N 1
ATOM 880 C CA . GLN A 1 112 ? 18.802 19.838 -12.724 1.00 82.81 112 GLN A CA 1
ATOM 881 C C . GLN A 1 112 ? 18.601 19.484 -14.197 1.00 82.81 112 GLN A C 1
ATOM 883 O O . GLN A 1 112 ? 18.380 20.371 -15.015 1.00 82.81 112 GLN A O 1
ATOM 888 N N . CYS A 1 113 ? 18.689 18.200 -14.546 1.00 85.12 113 CYS A N 1
ATOM 889 C CA . CYS A 1 113 ? 18.646 17.750 -15.941 1.00 85.12 113 CYS A CA 1
ATOM 890 C C . CYS A 1 113 ? 17.389 16.946 -16.297 1.00 85.12 113 CYS A C 1
ATOM 892 O O . CYS A 1 113 ? 17.189 16.618 -17.462 1.00 85.12 113 CYS A O 1
ATOM 894 N N . GLY A 1 114 ? 16.548 16.611 -15.314 1.00 79.38 114 GLY A N 1
ATOM 895 C CA . GLY A 1 114 ? 15.324 15.840 -15.525 1.00 79.38 114 GLY A CA 1
ATOM 896 C C . GLY A 1 114 ? 15.528 14.329 -15.669 1.00 79.38 114 GLY A C 1
ATOM 897 O O . GLY A 1 114 ? 14.583 13.622 -16.017 1.00 79.38 114 GLY A O 1
ATOM 898 N N . TYR A 1 115 ? 16.735 13.812 -15.409 1.00 80.56 115 TYR A N 1
ATOM 899 C CA . TYR A 1 115 ? 17.004 12.372 -15.439 1.00 80.56 115 TYR A CA 1
ATOM 900 C C . TYR A 1 115 ? 16.095 11.621 -14.453 1.00 80.56 115 TYR A C 1
ATOM 902 O O . TYR A 1 115 ? 16.001 12.000 -13.284 1.00 80.56 115 TYR A O 1
ATOM 910 N N . THR A 1 116 ? 15.453 10.551 -14.928 1.00 76.44 116 THR A N 1
ATOM 911 C CA . THR A 1 116 ? 14.604 9.646 -14.138 1.00 76.44 116 THR A CA 1
A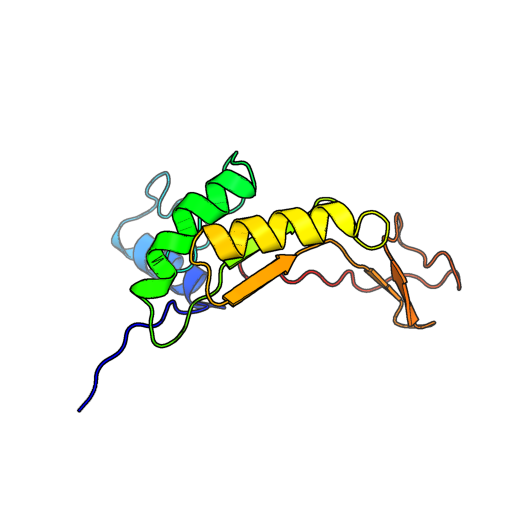TOM 912 C C . THR A 1 116 ? 15.194 8.244 -14.165 1.00 76.44 116 THR A C 1
ATOM 914 O O . THR A 1 116 ? 15.536 7.725 -15.226 1.00 76.44 116 THR A O 1
ATOM 917 N N . GLY A 1 117 ? 15.326 7.615 -13.002 1.00 74.44 117 GLY A N 1
ATOM 918 C CA . GLY A 1 117 ? 15.929 6.288 -12.895 1.00 74.44 117 GLY A CA 1
ATOM 919 C C . GLY A 1 117 ? 16.206 5.908 -11.450 1.00 74.44 117 GLY A C 1
ATOM 920 O O . GLY A 1 117 ? 15.7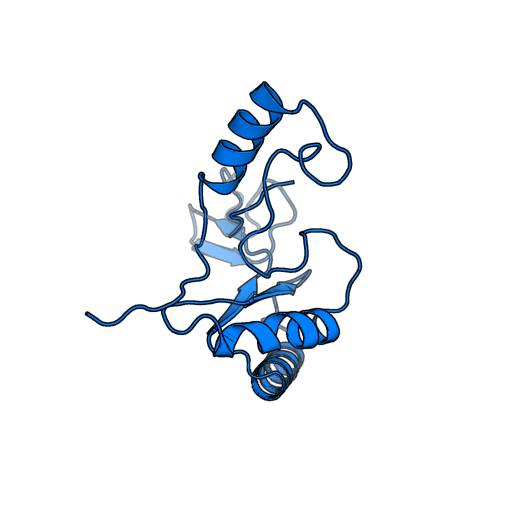86 6.608 -10.538 1.00 74.44 117 GLY A O 1
ATOM 921 N N . ILE A 1 118 ? 16.906 4.799 -11.233 1.00 73.00 118 ILE A N 1
ATOM 922 C CA . ILE A 1 118 ? 17.498 4.498 -9.923 1.00 73.00 118 ILE A CA 1
ATOM 923 C C . ILE A 1 118 ? 18.863 5.182 -9.905 1.00 73.00 118 ILE A C 1
ATOM 925 O O . ILE A 1 118 ? 19.669 4.926 -10.801 1.00 73.00 118 ILE A O 1
ATOM 929 N N . ILE A 1 119 ? 19.109 6.075 -8.942 1.00 73.88 119 ILE A N 1
ATOM 930 C CA . ILE A 1 119 ? 20.404 6.747 -8.812 1.00 73.88 119 ILE A CA 1
ATOM 931 C C . ILE A 1 119 ? 21.143 6.218 -7.581 1.00 73.88 119 ILE A C 1
ATOM 933 O O . ILE A 1 119 ? 20.881 6.596 -6.431 1.00 73.88 119 ILE A O 1
ATOM 937 N N . ASP A 1 120 ? 22.108 5.346 -7.862 1.00 68.62 120 ASP A N 1
ATOM 938 C CA . ASP A 1 120 ? 23.004 4.735 -6.884 1.00 68.62 120 ASP A CA 1
ATOM 939 C C . ASP A 1 120 ? 24.136 5.707 -6.515 1.00 68.62 120 ASP A C 1
ATOM 941 O O . ASP A 1 120 ? 25.288 5.552 -6.912 1.00 68.62 120 ASP A O 1
ATOM 945 N N . GLY A 1 121 ? 23.793 6.765 -5.781 1.00 73.06 121 GLY A N 1
ATOM 946 C CA . GLY A 1 121 ? 24.757 7.740 -5.273 1.00 73.06 121 GLY A CA 1
ATOM 947 C C . GLY A 1 121 ? 24.125 9.072 -4.891 1.00 73.06 121 GLY A C 1
ATOM 948 O O . GLY A 1 121 ? 22.896 9.212 -4.885 1.00 73.06 121 GLY A O 1
ATOM 949 N N . ASP A 1 122 ? 24.994 10.034 -4.586 1.00 80.38 122 ASP A N 1
ATOM 950 C CA . ASP A 1 122 ? 24.633 11.429 -4.313 1.00 80.38 122 ASP A CA 1
ATOM 951 C C . ASP A 1 122 ? 24.731 12.305 -5.569 1.00 80.38 122 ASP A C 1
ATOM 953 O O . ASP A 1 122 ? 24.327 13.459 -5.537 1.00 80.38 122 ASP A O 1
ATOM 957 N N . TYR A 1 123 ? 25.212 11.764 -6.693 1.00 82.50 123 TYR A N 1
ATOM 958 C CA . TYR A 1 123 ? 25.421 12.501 -7.940 1.00 82.50 123 TYR A CA 1
ATOM 959 C C . TYR A 1 123 ? 24.580 11.929 -9.078 1.00 82.50 123 TYR A C 1
ATOM 961 O O . TYR A 1 123 ? 24.435 10.715 -9.228 1.00 82.50 123 TYR A O 1
ATOM 969 N N . CYS A 1 124 ? 24.018 12.813 -9.900 1.00 81.88 124 CYS A N 1
ATOM 970 C CA . CYS A 1 124 ? 23.277 12.417 -11.088 1.00 81.88 124 CYS A CA 1
ATOM 971 C C . CYS A 1 124 ? 24.218 11.810 -12.144 1.00 81.88 124 CYS A C 1
ATOM 973 O O . CYS A 1 124 ? 25.140 12.500 -12.568 1.00 81.88 124 CYS A O 1
ATOM 975 N N . PRO A 1 125 ? 23.934 10.611 -12.688 1.00 83.81 125 PRO A N 1
ATOM 976 C CA . PRO A 1 125 ? 24.794 9.968 -13.689 1.00 83.81 125 PRO A CA 1
ATOM 977 C C . PRO A 1 125 ? 24.821 10.688 -15.049 1.00 83.81 125 PRO A C 1
ATOM 979 O O . PRO A 1 125 ? 25.583 10.304 -15.929 1.00 83.81 125 PRO A O 1
ATOM 982 N N . HIS A 1 126 ? 23.953 11.685 -15.257 1.00 84.44 126 HIS A N 1
ATOM 983 C CA . HIS A 1 126 ? 23.841 12.416 -16.520 1.00 84.44 126 HIS A CA 1
ATOM 984 C C . HIS A 1 126 ? 24.468 13.818 -16.474 1.00 84.44 126 HIS A C 1
ATOM 986 O O . HIS A 1 126 ? 24.922 14.314 -17.501 1.00 84.44 126 HIS A O 1
ATOM 992 N N . CYS A 1 127 ? 24.442 14.505 -15.329 1.00 87.00 127 CYS A N 1
ATOM 993 C CA . CYS A 1 127 ? 24.939 15.885 -15.223 1.00 87.00 127 CYS A CA 1
ATOM 994 C C . CYS A 1 127 ? 25.883 16.132 -14.043 1.00 87.00 127 CYS A C 1
ATOM 996 O O . CYS A 1 127 ? 26.241 17.284 -13.813 1.00 87.00 127 CYS A O 1
ATOM 998 N N . ASP A 1 128 ? 26.231 15.092 -13.279 1.00 84.19 128 ASP A N 1
ATOM 999 C CA . ASP A 1 128 ? 27.097 15.144 -12.093 1.00 84.19 128 ASP A CA 1
ATOM 1000 C C . ASP A 1 128 ? 26.647 16.136 -11.004 1.00 84.19 128 ASP A C 1
ATOM 1002 O O . ASP A 1 128 ? 27.394 16.455 -10.081 1.00 84.19 128 ASP A O 1
ATOM 1006 N N . ALA A 1 129 ? 25.401 16.615 -11.067 1.00 81.81 129 ALA A N 1
ATOM 1007 C CA . ALA A 1 129 ? 24.827 17.458 -10.029 1.00 81.81 129 ALA A CA 1
ATOM 1008 C C . ALA A 1 129 ? 24.494 16.634 -8.779 1.00 81.81 129 ALA A C 1
ATOM 1010 O O . ALA A 1 129 ? 23.992 15.511 -8.883 1.00 81.81 129 ALA A O 1
ATOM 1011 N N . GLU A 1 130 ? 24.713 17.226 -7.606 1.00 80.31 130 GLU A N 1
ATOM 1012 C CA . GLU A 1 130 ? 24.356 16.635 -6.316 1.00 80.31 130 GLU A CA 1
ATOM 1013 C C . GLU A 1 130 ? 22.823 16.525 -6.162 1.00 80.31 130 GLU A C 1
ATOM 1015 O O . GLU A 1 130 ? 22.067 17.468 -6.428 1.00 80.31 130 GLU A O 1
ATOM 1020 N N . LEU A 1 131 ? 22.341 15.350 -5.761 1.00 68.75 131 LEU A N 1
ATOM 1021 C CA . LEU A 1 131 ? 20.927 15.010 -5.644 1.00 68.75 131 LEU A CA 1
ATOM 1022 C C . LEU A 1 131 ? 20.401 15.401 -4.267 1.00 68.75 131 LEU A C 1
ATOM 1024 O O . LEU A 1 131 ? 20.470 14.636 -3.311 1.00 68.75 131 LEU A O 1
ATOM 1028 N N . ALA A 1 132 ? 19.795 16.583 -4.183 1.00 60.50 132 ALA A N 1
ATOM 1029 C CA . ALA A 1 132 ? 19.246 17.090 -2.927 1.00 60.50 132 ALA A CA 1
ATOM 1030 C C . ALA A 1 132 ? 18.070 16.255 -2.363 1.00 60.50 132 ALA A C 1
ATOM 1032 O O . ALA A 1 132 ? 17.849 16.265 -1.153 1.00 60.50 132 ALA A O 1
ATOM 1033 N N . HIS A 1 133 ? 17.294 15.540 -3.199 1.00 58.72 133 HIS A N 1
ATOM 1034 C CA . HIS A 1 133 ? 16.060 14.863 -2.764 1.00 58.72 133 HIS A CA 1
ATOM 1035 C C . HIS A 1 133 ? 15.757 13.565 -3.539 1.00 58.72 133 HIS A C 1
ATOM 1037 O O . HIS A 1 133 ? 15.590 13.592 -4.756 1.00 58.72 133 HIS A O 1
ATOM 1043 N N . LYS A 1 134 ? 15.587 12.445 -2.819 1.00 57.22 134 LYS A N 1
ATOM 1044 C CA . LYS A 1 134 ? 15.019 11.185 -3.340 1.00 57.22 134 LYS A CA 1
ATOM 1045 C C . LYS A 1 134 ? 13.519 11.155 -3.036 1.00 57.22 134 LYS A C 1
ATOM 1047 O O . LYS A 1 134 ? 13.131 11.188 -1.869 1.00 57.22 134 LYS A O 1
ATOM 1052 N N . VAL A 1 135 ? 12.664 11.128 -4.059 1.00 55.25 135 VAL A N 1
ATOM 1053 C CA . VAL A 1 135 ? 11.201 11.178 -3.886 1.00 55.25 135 VAL A CA 1
ATOM 1054 C C . VAL A 1 135 ? 10.642 9.759 -3.844 1.00 55.25 135 VAL A C 1
ATOM 1056 O O . VAL A 1 135 ? 10.707 9.027 -4.823 1.00 55.25 135 VAL A O 1
ATOM 1059 N N . LYS A 1 136 ? 10.041 9.364 -2.719 1.00 56.53 136 LYS A N 1
ATOM 1060 C CA . LYS A 1 136 ? 9.305 8.096 -2.592 1.00 56.53 136 LYS A CA 1
ATOM 1061 C C . LYS A 1 136 ? 7.861 8.387 -2.195 1.00 56.53 136 LYS A C 1
ATOM 1063 O O . LYS A 1 136 ? 7.622 9.207 -1.313 1.00 56.53 136 LYS A O 1
ATOM 1068 N N . ARG A 1 137 ? 6.892 7.706 -2.815 1.00 52.34 137 ARG A N 1
ATOM 1069 C CA . ARG A 1 137 ? 5.488 7.750 -2.373 1.00 52.34 137 ARG A CA 1
ATOM 1070 C C . ARG A 1 137 ? 5.340 6.887 -1.126 1.00 52.34 137 ARG A C 1
ATOM 1072 O O . ARG A 1 137 ? 5.231 5.672 -1.229 1.00 52.34 137 ARG A O 1
ATOM 1079 N N . ILE A 1 138 ? 5.387 7.507 0.048 1.00 57.78 138 ILE A N 1
ATOM 1080 C CA . ILE A 1 138 ? 5.278 6.808 1.330 1.00 57.78 138 ILE A CA 1
ATOM 1081 C C . ILE A 1 138 ? 4.345 7.608 2.238 1.00 57.78 138 ILE A C 1
ATOM 1083 O O . ILE A 1 138 ? 4.681 8.717 2.636 1.00 57.78 138 ILE A O 1
ATOM 1087 N N . CYS A 1 139 ? 3.194 7.035 2.595 1.00 53.38 139 CYS A N 1
ATOM 1088 C CA . CYS A 1 139 ? 2.327 7.593 3.642 1.00 53.38 139 CYS A CA 1
ATOM 1089 C C . CYS A 1 139 ? 2.694 7.064 5.042 1.00 53.38 139 CYS A C 1
ATOM 1091 O O . CYS A 1 139 ? 2.465 7.746 6.036 1.00 53.38 139 CYS A O 1
ATOM 1093 N N . CYS A 1 140 ? 3.274 5.860 5.126 1.00 42.38 140 CYS A N 1
ATOM 1094 C CA . CYS A 1 140 ? 3.727 5.231 6.368 1.00 42.38 140 CYS A CA 1
ATOM 1095 C C . CYS A 1 140 ? 5.240 4.997 6.291 1.00 42.38 140 CYS A C 1
ATOM 1097 O O . CYS A 1 140 ? 5.688 4.040 5.657 1.00 42.38 140 CYS A O 1
ATOM 1099 N N . SER A 1 141 ? 6.031 5.896 6.876 1.00 39.31 141 SER A N 1
ATOM 1100 C CA . SER A 1 141 ? 7.484 5.729 6.975 1.00 39.31 141 SER A CA 1
ATOM 1101 C C . SER A 1 141 ? 7.838 4.691 8.040 1.00 39.31 141 SER A C 1
ATOM 1103 O O . SER A 1 141 ? 7.121 4.553 9.028 1.00 39.31 141 SER A O 1
ATOM 1105 N N . LYS A 1 142 ? 8.931 3.954 7.819 1.00 38.19 142 LYS A N 1
ATOM 1106 C CA . LYS A 1 142 ? 9.572 3.154 8.872 1.00 38.19 142 LYS A CA 1
ATOM 1107 C C . LYS A 1 142 ? 10.038 4.035 10.022 1.00 38.19 142 LYS A C 1
ATOM 1109 O O . LYS A 1 142 ? 10.426 5.188 9.732 1.00 38.19 142 LYS A O 1
#

Sequence (142 aa):
MNYTLIATPAEGLSGRFVRMDRKEYGVIPGVTDKDYYCNSFHVPVGFPISAYEKMRLEGKYHKYTNAGHISYVEFSASPINNLDAVEDILKHMCACDCGYVGINFPIDYCNQCGYTGIIDGDYCPHCDAELAHKVKRICCSK

Radius of gyration: 18.36 Å; chains: 1; bounding box: 56×33×46 Å

Foldseek 3Di:
DDDFAAQDPCQVPFLVVLVVCCVVPNDDPPQSVDSGDDTRQADDDPDPDDLLVRLLRQLVCCVRHVVYDEEEDEDAFDCPVPVVVVVVSVVSSVVSNGPHYYYWYFWAADPPPGDIGDDPDQADPPPRDGRPDGDGPDSDDD

pLDDT: mean 86.0, std 12.26, range [38.19, 97.12]